Protein AF-C3X9T0-F1 (afdb_monomer)

Secondary structure (DSSP, 8-state):
--HHHHHHHHHHTTS-HHHHHHHHHHHHHHHHHHHHHHHHHHHHHHHEEE-TTS-EEE-EEEEEEEEPPSSSS---EEEEEEEEGGGTSPPP--------------------------SSS----

Radius of gyration: 35.64 Å; Cα contacts (8 Å, |Δi|>4): 82; chains: 1; bounding box: 68×52×115 Å

Nearest PDB structures (foldseek):
  5sy1-assembly1_B  TM=6.068E-01  e=9.292E+00  Danio rerio
  5t7v-assembly1_S1  TM=3.419E-01  e=4.813E+00  Staphylococcus aureus
  6qlf-assembly1_L  TM=1.823E-01  e=1.573E+00  Saccharomyces cerevisiae

Structure (mmCIF, N/CA/C/O backbone):
data_AF-C3X9T0-F1
#
_entry.id   AF-C3X9T0-F1
#
loop_
_atom_site.group_PDB
_atom_site.id
_atom_site.type_symbol
_atom_site.label_atom_id
_atom_site.label_alt_id
_atom_site.label_comp_id
_atom_site.label_asym_id
_atom_site.label_entity_id
_atom_site.label_seq_id
_atom_site.pdbx_PDB_ins_code
_atom_site.Cartn_x
_atom_site.Cartn_y
_atom_site.Cartn_z
_atom_site.occupancy
_atom_site.B_iso_or_equiv
_atom_site.auth_seq_id
_atom_site.auth_comp_id
_atom_site.auth_asym_id
_atom_site.auth_atom_id
_atom_site.pdbx_PDB_model_num
ATOM 1 N N . MET A 1 1 ? -38.534 4.314 40.890 1.00 50.56 1 MET A N 1
ATOM 2 C CA . MET A 1 1 ? -38.003 3.631 39.683 1.00 50.56 1 MET A CA 1
ATOM 3 C C . MET A 1 1 ? -37.273 4.570 38.707 1.00 50.56 1 MET A C 1
ATOM 5 O O . MET A 1 1 ? -36.840 4.105 37.663 1.00 50.56 1 MET A O 1
ATOM 9 N N . THR A 1 2 ? -37.091 5.859 39.022 1.00 54.44 2 THR A N 1
ATOM 10 C CA . THR A 1 2 ? -36.492 6.867 38.120 1.00 54.44 2 THR A CA 1
ATOM 11 C C . THR A 1 2 ? -35.045 7.262 38.453 1.00 54.44 2 THR A C 1
ATOM 13 O O . THR A 1 2 ? -34.355 7.750 37.565 1.00 54.44 2 THR A O 1
ATOM 16 N N . ASP A 1 3 ? -34.549 7.005 39.668 1.00 52.34 3 ASP A N 1
ATOM 17 C CA . ASP A 1 3 ? -33.186 7.393 40.087 1.00 52.34 3 ASP A CA 1
ATOM 18 C C . ASP A 1 3 ? -32.069 6.513 39.497 1.00 52.34 3 ASP A C 1
ATOM 20 O O . ASP A 1 3 ? -31.005 6.998 39.118 1.00 52.34 3 ASP A O 1
ATOM 24 N N . GLU A 1 4 ? -32.315 5.209 39.354 1.00 53.19 4 GLU A N 1
ATOM 25 C CA . GLU A 1 4 ? -31.294 4.253 38.905 1.00 53.19 4 GLU A CA 1
ATOM 26 C C . GLU A 1 4 ? -30.924 4.438 37.424 1.00 53.19 4 GLU A C 1
ATOM 28 O O . GLU A 1 4 ? -29.750 4.360 37.070 1.00 53.19 4 GLU A O 1
ATOM 33 N N . LYS A 1 5 ? -31.901 4.806 36.577 1.00 53.28 5 LYS A N 1
ATOM 34 C CA . LYS A 1 5 ? -31.681 5.106 35.149 1.00 53.28 5 LYS A CA 1
ATOM 35 C C . LYS A 1 5 ? -30.804 6.340 34.919 1.00 53.28 5 LYS A C 1
ATOM 37 O O . LYS A 1 5 ? -30.087 6.395 33.925 1.00 53.28 5 LYS A O 1
ATOM 42 N N . ASN A 1 6 ? -30.855 7.326 35.816 1.00 55.66 6 ASN A N 1
ATOM 43 C CA . ASN A 1 6 ? -30.056 8.548 35.690 1.00 55.66 6 ASN A CA 1
ATOM 44 C C . ASN A 1 6 ? -28.585 8.300 36.074 1.00 55.66 6 ASN A C 1
ATOM 46 O O . ASN A 1 6 ? -27.660 8.839 35.471 1.00 55.66 6 ASN A O 1
ATOM 50 N N . LYS A 1 7 ? -28.349 7.404 37.038 1.00 57.75 7 LYS A N 1
ATOM 51 C CA . LYS A 1 7 ? -27.002 7.078 37.514 1.00 57.75 7 LYS A CA 1
ATOM 52 C C . LYS A 1 7 ? -26.178 6.311 36.480 1.00 57.75 7 LYS A C 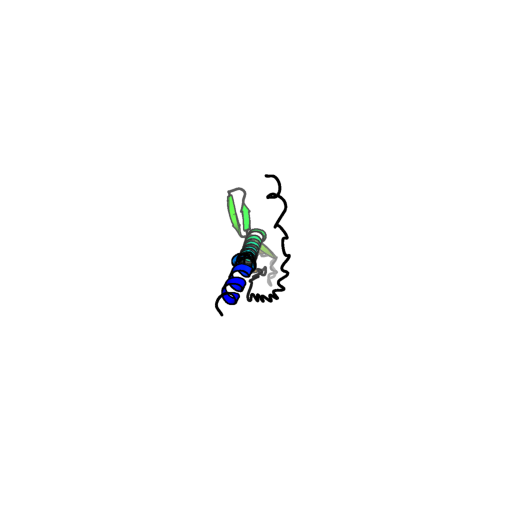1
ATOM 54 O O . LYS A 1 7 ? -24.962 6.4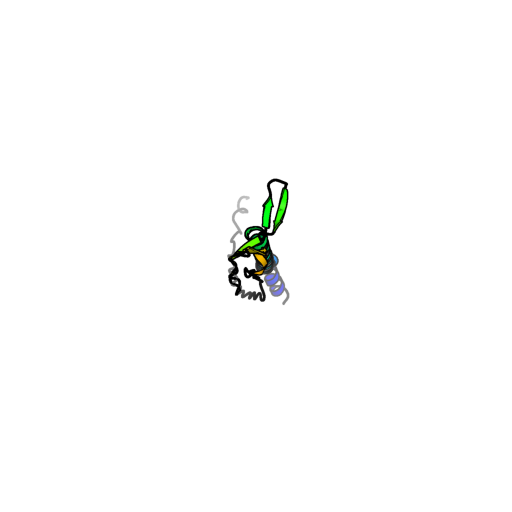56 36.466 1.00 57.75 7 LYS A O 1
ATOM 59 N N . THR A 1 8 ? -26.798 5.511 35.612 1.00 57.53 8 THR A N 1
ATOM 60 C CA . THR A 1 8 ? -26.093 4.786 34.541 1.00 57.53 8 THR A CA 1
ATOM 61 C C . THR A 1 8 ? -25.627 5.725 33.426 1.00 57.53 8 THR A C 1
ATOM 63 O O . THR A 1 8 ? -24.493 5.603 32.987 1.00 57.53 8 THR A O 1
ATOM 66 N N . GLY A 1 9 ? -26.439 6.711 33.023 1.00 61.16 9 GLY A N 1
ATOM 67 C CA . GLY A 1 9 ? -26.066 7.688 31.985 1.00 61.16 9 GLY A CA 1
ATOM 68 C C . GLY A 1 9 ? -24.846 8.543 32.351 1.00 61.16 9 GLY A C 1
ATOM 69 O O . GLY A 1 9 ? -23.980 8.774 31.514 1.00 61.16 9 GLY A O 1
ATOM 70 N N . LEU A 1 10 ? -24.726 8.927 33.626 1.00 59.75 10 LEU A N 1
ATOM 71 C CA . LEU A 1 10 ? -23.608 9.726 34.149 1.00 59.75 10 LEU A CA 1
ATOM 72 C C . LEU A 1 10 ? -22.263 8.975 34.182 1.00 59.75 10 LEU A C 1
ATOM 74 O O . LEU A 1 10 ? -21.211 9.605 34.186 1.00 59.75 10 LEU A O 1
ATOM 78 N N . GLN A 1 11 ? -22.274 7.639 34.207 1.00 60.72 11 GLN A N 1
ATOM 79 C CA . GLN A 1 11 ? -21.053 6.818 34.250 1.00 60.72 11 GLN A CA 1
ATOM 80 C C . GLN A 1 11 ? -20.368 6.702 32.881 1.00 60.72 11 GLN A C 1
ATOM 82 O O . GLN A 1 11 ? -19.181 6.391 32.817 1.00 60.72 11 GLN A O 1
ATOM 87 N N . PHE A 1 12 ? -21.099 6.973 31.797 1.00 62.81 12 PHE A N 1
ATOM 88 C CA . PHE A 1 12 ? -20.568 6.965 30.432 1.00 62.81 12 PHE A CA 1
ATOM 89 C C . PHE A 1 12 ? -20.060 8.336 29.980 1.00 62.81 12 PHE A C 1
ATOM 91 O O . PHE A 1 12 ? -19.253 8.403 29.061 1.00 62.81 12 PHE A O 1
ATOM 98 N N . ASP A 1 13 ? -20.471 9.414 30.653 1.00 64.06 13 ASP A N 1
ATOM 99 C CA . ASP A 1 13 ? -20.084 10.790 30.308 1.00 64.06 13 ASP A CA 1
ATOM 100 C C . ASP A 1 13 ? -18.573 11.050 30.518 1.00 64.06 13 ASP A C 1
ATOM 102 O O . ASP A 1 13 ? -17.989 11.946 29.916 1.00 64.06 13 ASP A O 1
ATOM 106 N N . GLY A 1 14 ? -17.909 10.221 31.337 1.00 69.62 14 GLY A N 1
ATOM 107 C CA . GLY A 1 14 ? -16.457 10.255 31.562 1.00 69.62 14 GLY A CA 1
ATOM 108 C C . GLY A 1 14 ? -15.619 9.385 30.612 1.00 69.62 14 GLY A C 1
ATOM 109 O O . GLY A 1 14 ? -14.391 9.462 30.653 1.00 69.62 14 GLY A O 1
ATOM 110 N N . LEU A 1 15 ? -16.242 8.554 29.767 1.00 74.62 15 LEU A N 1
ATOM 111 C CA . LEU A 1 15 ? -15.557 7.657 28.830 1.00 74.62 15 LEU A CA 1
ATOM 112 C C . LEU A 1 15 ? -15.734 8.172 27.391 1.00 74.62 15 LEU A C 1
ATOM 114 O O . LEU A 1 15 ? -16.861 8.224 26.898 1.00 74.62 15 LEU A O 1
ATOM 118 N N . PRO A 1 16 ? -14.654 8.527 26.664 1.00 78.88 16 PRO A N 1
ATOM 119 C CA . PRO A 1 16 ? -14.751 9.053 25.304 1.00 78.88 16 PRO A CA 1
ATOM 120 C C . PRO A 1 16 ? -15.044 7.932 24.291 1.00 78.88 16 PRO A C 1
ATOM 122 O O . PRO A 1 16 ? -14.188 7.559 23.485 1.00 78.88 16 PRO A O 1
ATOM 125 N N . MET A 1 17 ? -16.272 7.406 24.306 1.00 81.25 17 MET A N 1
ATOM 126 C CA . MET A 1 17 ? -16.727 6.285 23.466 1.00 81.25 17 MET A CA 1
ATOM 127 C C . MET A 1 17 ? -16.502 6.542 21.971 1.00 81.25 17 MET A C 1
ATOM 129 O O . MET A 1 17 ? -16.086 5.651 21.234 1.00 81.25 17 MET A O 1
ATOM 133 N N . GLN A 1 18 ? -16.690 7.787 21.527 1.00 83.56 18 GLN A N 1
ATOM 134 C CA . GLN A 1 18 ? -16.428 8.192 20.145 1.00 83.56 18 GLN A CA 1
ATOM 135 C C . GLN A 1 18 ? -14.959 7.998 19.740 1.00 83.56 18 GLN A C 1
ATOM 137 O O . GLN A 1 18 ? -14.680 7.602 18.612 1.00 83.56 18 GLN A O 1
ATOM 142 N N . SER A 1 19 ? -14.015 8.257 20.647 1.00 86.56 19 SER A N 1
ATOM 143 C CA . SER A 1 19 ? -12.588 8.039 20.389 1.00 86.56 19 SER A CA 1
ATOM 144 C C . SER A 1 19 ? -12.241 6.549 20.403 1.00 86.56 19 SER A C 1
ATOM 146 O O . SER A 1 19 ? -11.487 6.080 19.550 1.00 86.56 19 SER A O 1
ATOM 148 N N . LEU A 1 20 ? -12.838 5.790 21.329 1.00 85.12 20 LEU A N 1
ATOM 149 C CA . LEU A 1 20 ? -12.619 4.347 21.457 1.00 85.12 20 LEU A CA 1
ATOM 150 C C . LEU A 1 20 ? -13.046 3.589 20.189 1.00 85.12 20 LEU A C 1
ATOM 152 O O . LEU A 1 20 ? -12.349 2.683 19.752 1.00 85.12 20 LEU A O 1
ATOM 156 N N . ILE A 1 21 ? -14.141 4.021 19.560 1.00 86.69 21 ILE A N 1
ATOM 157 C CA . ILE A 1 21 ? -14.663 3.430 18.319 1.00 86.69 21 ILE A CA 1
ATOM 158 C C . ILE A 1 21 ? -14.014 4.048 17.073 1.00 86.69 21 ILE A C 1
ATOM 160 O O . ILE A 1 21 ? -13.758 3.366 16.083 1.00 86.69 21 ILE A O 1
ATOM 164 N N . GLY A 1 22 ? -13.734 5.351 17.104 1.00 89.75 22 GLY A N 1
ATOM 165 C CA . GLY A 1 22 ? -13.205 6.075 15.952 1.00 89.75 22 GLY A CA 1
ATOM 166 C C . GLY A 1 22 ? -11.719 5.832 15.699 1.00 89.75 22 GLY A C 1
ATOM 167 O O . GLY A 1 22 ? -11.281 5.904 14.552 1.00 89.75 22 GLY A O 1
ATOM 168 N N . SER A 1 23 ? -10.933 5.541 16.739 1.00 91.69 23 SER A N 1
ATOM 169 C CA . SER A 1 23 ? -9.486 5.356 16.587 1.00 91.69 23 SER A CA 1
ATOM 170 C C . SER A 1 23 ? -9.097 4.100 15.797 1.00 91.69 23 SER A C 1
ATOM 172 O O . SER A 1 23 ? -8.263 4.258 14.904 1.00 91.69 23 SER A O 1
ATOM 174 N N . PRO A 1 24 ? -9.702 2.907 15.985 1.00 91.94 24 PRO A N 1
ATOM 175 C CA . PRO A 1 24 ? -9.398 1.750 15.141 1.00 91.94 24 PRO A CA 1
ATOM 176 C C . PRO A 1 24 ? -9.796 1.969 13.677 1.00 91.94 24 PRO A C 1
ATOM 178 O O . PRO A 1 24 ? -9.017 1.668 12.776 1.00 91.94 24 PRO A O 1
ATOM 181 N N . LEU A 1 25 ? -10.965 2.574 13.429 1.00 91.81 25 LEU A N 1
ATOM 182 C CA . LEU A 1 25 ? -11.423 2.886 12.071 1.00 91.81 25 LEU A CA 1
ATOM 183 C C . LEU A 1 25 ? -10.486 3.883 11.373 1.00 91.81 25 LEU A C 1
ATOM 185 O O . LEU A 1 25 ? -10.146 3.718 10.201 1.00 91.81 25 LEU A O 1
ATOM 189 N N . LYS A 1 26 ? -10.033 4.906 12.106 1.00 93.75 26 LYS A N 1
ATOM 190 C CA . LYS A 1 26 ? -9.065 5.877 11.595 1.00 93.75 26 LYS A CA 1
ATOM 191 C C . LYS A 1 26 ? -7.709 5.232 11.317 1.00 93.75 26 LYS A C 1
ATOM 193 O O . LYS A 1 26 ? -7.163 5.441 10.240 1.00 93.75 26 LYS A O 1
ATOM 198 N N . ALA A 1 27 ? -7.208 4.412 12.238 1.00 93.38 27 ALA A N 1
ATOM 199 C CA . ALA A 1 27 ? -5.951 3.694 12.059 1.00 93.38 27 ALA A CA 1
ATOM 200 C C . ALA A 1 27 ? -5.984 2.784 10.822 1.00 93.38 27 ALA A C 1
ATOM 202 O O . ALA A 1 27 ? -5.010 2.738 10.076 1.00 93.38 27 ALA A O 1
ATOM 203 N N . ALA A 1 28 ? -7.109 2.113 10.562 1.00 93.62 28 ALA A N 1
ATOM 204 C CA . ALA A 1 28 ? -7.270 1.297 9.364 1.00 93.62 28 ALA A CA 1
ATOM 205 C C . ALA A 1 28 ? -7.247 2.138 8.075 1.00 93.62 28 ALA A C 1
ATOM 207 O O . ALA A 1 28 ? -6.561 1.784 7.118 1.00 93.62 28 ALA A O 1
ATOM 208 N N . SER A 1 29 ? -7.931 3.288 8.060 1.00 92.25 29 SER A N 1
ATOM 209 C CA . SER A 1 29 ? -7.878 4.224 6.928 1.00 92.25 29 SER A CA 1
ATOM 210 C C . SER A 1 29 ? -6.457 4.739 6.673 1.00 92.25 29 SER A C 1
ATOM 212 O O . SER A 1 29 ? -6.011 4.786 5.526 1.00 92.25 29 SER A O 1
ATOM 214 N N . ASP A 1 30 ? -5.739 5.110 7.735 1.00 95.12 30 ASP A N 1
ATOM 215 C CA . ASP A 1 30 ? -4.364 5.605 7.648 1.00 95.12 30 ASP A CA 1
ATOM 216 C C . ASP A 1 30 ? -3.414 4.502 7.147 1.00 95.12 30 ASP A C 1
ATOM 218 O O . ASP A 1 30 ? -2.562 4.745 6.288 1.00 95.12 30 ASP A O 1
ATOM 222 N N . ALA A 1 31 ? -3.597 3.265 7.616 1.00 94.38 31 ALA A N 1
ATOM 223 C CA . ALA A 1 31 ? -2.838 2.110 7.152 1.00 94.38 31 ALA A CA 1
ATOM 224 C C . ALA A 1 31 ? -3.081 1.830 5.661 1.00 94.38 31 ALA A C 1
ATOM 226 O O . ALA A 1 31 ? -2.117 1.667 4.913 1.00 94.38 31 ALA A O 1
ATOM 227 N N . GLN A 1 32 ? -4.333 1.862 5.194 1.00 93.06 32 GLN A N 1
ATOM 228 C CA . GLN A 1 32 ? -4.652 1.673 3.775 1.00 93.06 32 GLN A CA 1
ATOM 229 C C . GLN A 1 32 ? -4.016 2.756 2.894 1.00 93.06 32 GLN A C 1
ATOM 231 O O . GLN A 1 32 ? -3.454 2.455 1.838 1.00 93.06 32 GLN A O 1
ATOM 236 N N . ALA A 1 33 ? -4.049 4.015 3.340 1.00 94.38 33 ALA A N 1
ATOM 237 C CA . ALA A 1 33 ? -3.372 5.106 2.648 1.00 94.38 33 ALA A CA 1
ATOM 238 C C . ALA A 1 33 ? -1.857 4.864 2.569 1.00 94.38 33 ALA A C 1
ATOM 240 O O . ALA A 1 33 ? -1.250 5.083 1.518 1.00 94.38 33 ALA A O 1
ATOM 241 N N . LYS A 1 34 ? -1.251 4.348 3.647 1.00 94.62 34 LYS A N 1
ATOM 242 C CA . LYS A 1 34 ? 0.179 4.035 3.665 1.00 94.62 34 LYS A CA 1
ATOM 243 C C . LYS A 1 34 ? 0.546 2.897 2.713 1.00 94.62 34 LYS A C 1
ATOM 245 O O . LYS A 1 34 ? 1.553 2.997 2.019 1.00 94.62 34 LYS A O 1
ATOM 250 N N . LEU A 1 35 ? -0.278 1.852 2.626 1.00 93.69 35 LEU A N 1
ATOM 251 C CA . LEU A 1 35 ? -0.084 0.745 1.680 1.00 93.69 35 LEU A CA 1
ATOM 252 C C . LEU A 1 35 ? -0.123 1.223 0.219 1.00 93.69 35 LEU A C 1
ATOM 254 O O . LEU A 1 35 ? 0.731 0.848 -0.594 1.00 93.69 35 LEU A O 1
ATOM 258 N N . ALA A 1 36 ? -1.069 2.108 -0.104 1.00 92.75 36 ALA A N 1
ATOM 259 C CA . ALA A 1 36 ? -1.153 2.729 -1.422 1.00 92.75 36 ALA A CA 1
ATOM 260 C C . ALA A 1 36 ? 0.073 3.610 -1.718 1.00 92.75 36 ALA A C 1
ATOM 262 O O . ALA A 1 36 ? 0.625 3.561 -2.820 1.00 92.75 36 ALA A O 1
ATOM 263 N N . GLU A 1 37 ? 0.541 4.377 -0.729 1.00 93.00 37 GLU A N 1
ATOM 264 C CA . GLU A 1 37 ? 1.746 5.198 -0.854 1.00 93.00 37 GLU A CA 1
ATOM 265 C C . GLU A 1 37 ? 2.991 4.345 -1.126 1.00 93.00 37 GLU A C 1
ATOM 267 O O . GLU A 1 37 ? 3.732 4.642 -2.060 1.00 93.00 37 GLU A O 1
ATOM 272 N N . THR A 1 38 ? 3.190 3.250 -0.386 1.00 92.12 38 THR A N 1
ATOM 273 C CA . THR A 1 38 ? 4.319 2.331 -0.600 1.00 92.12 38 THR A CA 1
ATOM 274 C C . THR A 1 38 ? 4.290 1.706 -1.995 1.00 92.12 38 THR A C 1
ATOM 276 O O . THR A 1 38 ? 5.333 1.573 -2.635 1.00 92.12 38 THR A O 1
ATOM 279 N N . THR A 1 39 ? 3.105 1.384 -2.517 1.00 91.25 39 THR A N 1
ATOM 280 C CA . THR A 1 39 ? 2.957 0.880 -3.893 1.00 91.25 39 THR A CA 1
ATOM 281 C C . THR A 1 39 ? 3.350 1.943 -4.922 1.00 91.25 39 THR A C 1
ATOM 283 O O . THR A 1 39 ? 4.091 1.666 -5.869 1.00 91.25 39 THR A O 1
ATOM 286 N N . ALA A 1 40 ? 2.914 3.189 -4.724 1.00 90.19 40 ALA A N 1
ATOM 287 C CA . ALA A 1 40 ? 3.294 4.303 -5.587 1.00 90.19 40 ALA A CA 1
ATOM 288 C C . ALA A 1 40 ? 4.802 4.602 -5.513 1.00 90.19 40 ALA A C 1
ATOM 290 O O . ALA A 1 40 ? 5.426 4.898 -6.533 1.00 90.19 40 ALA A O 1
ATOM 291 N N . GLU A 1 41 ? 5.399 4.508 -4.327 1.00 90.44 41 GLU A N 1
ATOM 292 C CA . GLU A 1 41 ? 6.834 4.679 -4.108 1.00 90.44 41 GLU A CA 1
ATOM 293 C C . GLU A 1 41 ? 7.651 3.578 -4.787 1.00 90.44 41 GLU A C 1
ATOM 295 O O . GLU A 1 41 ? 8.646 3.882 -5.446 1.00 90.44 41 GLU A O 1
ATOM 300 N N . PHE A 1 42 ? 7.197 2.325 -4.727 1.00 90.69 42 PHE A N 1
ATOM 301 C CA . PHE A 1 42 ? 7.806 1.227 -5.472 1.00 90.69 42 PHE A CA 1
ATOM 302 C C . PHE A 1 42 ? 7.814 1.511 -6.979 1.00 90.69 42 PHE A C 1
ATOM 304 O O . PHE A 1 42 ? 8.863 1.434 -7.619 1.00 90.69 42 PHE A O 1
ATOM 311 N N . ILE A 1 43 ? 6.670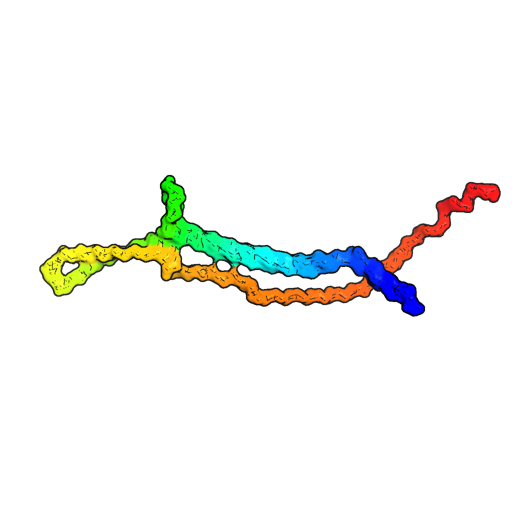 1.921 -7.543 1.00 89.25 43 ILE A N 1
ATOM 312 C CA . ILE A 1 43 ? 6.554 2.260 -8.971 1.00 89.25 43 ILE A CA 1
ATOM 313 C C . ILE A 1 43 ? 7.476 3.425 -9.336 1.00 89.25 43 ILE A C 1
ATOM 315 O O . ILE A 1 43 ? 8.126 3.389 -10.378 1.00 89.25 43 ILE A O 1
ATOM 319 N N . ARG A 1 44 ? 7.562 4.454 -8.488 1.00 87.81 44 ARG A N 1
ATOM 320 C CA . ARG A 1 44 ? 8.450 5.599 -8.722 1.00 87.81 44 ARG A CA 1
ATOM 321 C C . ARG A 1 44 ? 9.922 5.209 -8.659 1.00 87.81 44 ARG A C 1
ATOM 323 O O . ARG A 1 44 ? 10.695 5.686 -9.475 1.00 87.81 44 ARG A O 1
ATOM 330 N N . THR A 1 45 ? 10.292 4.346 -7.721 1.00 85.25 45 THR A N 1
ATOM 331 C CA . THR A 1 45 ? 11.689 3.962 -7.483 1.00 85.25 45 THR A CA 1
ATOM 332 C C . THR A 1 45 ? 12.197 2.980 -8.532 1.00 85.25 45 THR A C 1
ATOM 334 O O . THR A 1 45 ? 13.315 3.115 -9.015 1.00 85.25 45 THR A O 1
ATOM 337 N N . VAL A 1 46 ? 11.383 1.988 -8.896 1.00 85.00 46 VAL A N 1
ATOM 338 C CA . VAL A 1 46 ? 11.771 0.929 -9.840 1.00 85.00 46 VAL A CA 1
ATOM 339 C C . VAL A 1 46 ? 11.435 1.314 -11.277 1.00 85.00 46 VAL A C 1
ATOM 341 O O . VAL A 1 46 ? 12.142 0.946 -12.208 1.00 85.00 46 VAL A O 1
ATOM 344 N N . GLY A 1 47 ? 10.336 2.032 -11.487 1.00 81.31 47 GLY A N 1
ATOM 345 C CA . GLY A 1 47 ? 9.798 2.289 -12.815 1.00 81.31 47 GLY A CA 1
ATOM 346 C C . GLY A 1 47 ? 10.217 3.604 -13.447 1.00 81.31 47 GLY A C 1
ATOM 347 O O . GLY A 1 47 ? 10.028 3.749 -14.655 1.00 81.31 47 GLY A O 1
ATOM 348 N N . LEU A 1 48 ? 10.753 4.554 -12.678 1.00 84.62 48 LEU A N 1
ATOM 349 C CA . LEU A 1 48 ? 11.058 5.896 -13.163 1.00 84.62 48 LEU A CA 1
ATOM 350 C C . LEU A 1 48 ? 12.524 6.262 -12.912 1.00 84.62 48 LEU A C 1
ATOM 352 O O . LEU A 1 48 ? 13.056 6.091 -11.822 1.00 84.62 48 LEU A O 1
ATOM 356 N N . GLU A 1 49 ? 13.153 6.845 -13.923 1.00 78.88 49 GLU A N 1
ATOM 357 C CA . GLU A 1 49 ? 14.471 7.457 -13.846 1.00 78.88 49 GLU A CA 1
ATOM 358 C C . GLU A 1 49 ? 14.330 8.979 -13.965 1.00 78.88 49 GLU A C 1
ATOM 360 O O . GLU A 1 49 ? 13.691 9.507 -14.887 1.00 78.88 49 GLU A O 1
ATOM 365 N N . SER A 1 50 ? 14.951 9.704 -13.034 1.00 70.25 50 SER A N 1
ATOM 366 C CA . SER A 1 50 ? 15.056 11.161 -13.118 1.00 70.25 50 SER A CA 1
ATOM 367 C C . SER A 1 50 ? 16.122 11.542 -14.138 1.00 70.25 50 SER A C 1
ATOM 369 O O . SER A 1 50 ? 17.310 11.299 -13.941 1.00 70.25 50 SER A O 1
ATOM 371 N N . SER A 1 51 ? 15.707 12.175 -15.234 1.00 63.91 51 SER A N 1
ATOM 372 C CA . SER A 1 51 ? 16.640 12.768 -16.190 1.00 63.91 51 SER A CA 1
ATOM 373 C C . SER A 1 51 ? 17.033 14.180 -15.742 1.00 63.91 51 SER A C 1
ATOM 375 O O . SER A 1 51 ? 16.178 14.939 -15.286 1.00 63.91 51 SER A O 1
ATOM 377 N N . CYS A 1 52 ? 18.296 14.576 -15.948 1.00 58.50 52 CYS A N 1
ATOM 378 C CA . CYS A 1 52 ? 18.821 15.915 -15.623 1.00 58.50 52 CYS A CA 1
ATOM 379 C C . CYS A 1 52 ? 18.018 17.085 -16.232 1.00 58.50 52 CYS A C 1
ATOM 381 O O . CYS A 1 52 ? 18.181 18.228 -15.823 1.00 58.50 52 CYS A O 1
ATOM 383 N N . SER A 1 53 ? 17.141 16.818 -17.204 1.00 64.25 53 SER A N 1
ATOM 384 C CA . SER A 1 53 ? 16.246 17.797 -17.834 1.00 64.25 53 SER A CA 1
ATOM 385 C C . SER A 1 53 ? 14.879 17.953 -17.145 1.00 64.25 53 SER A C 1
ATOM 387 O O . SER A 1 53 ? 13.980 18.549 -17.734 1.00 64.25 53 SER A O 1
ATOM 389 N N . GLY A 1 54 ? 14.668 17.368 -15.960 1.00 64.69 54 GLY A N 1
ATOM 390 C CA . GLY A 1 54 ? 13.389 17.427 -15.234 1.00 64.69 54 GLY A CA 1
ATOM 391 C C . GLY A 1 54 ? 12.260 16.597 -15.859 1.00 64.69 54 GLY A C 1
ATOM 392 O O . GLY A 1 54 ? 11.123 16.647 -15.398 1.00 64.69 54 GLY A O 1
ATOM 393 N N . LYS A 1 55 ? 12.556 15.821 -16.910 1.00 69.56 55 LYS A N 1
ATOM 394 C CA . LYS A 1 55 ? 11.609 14.898 -17.545 1.00 69.56 55 LYS A CA 1
ATOM 395 C C . LYS A 1 55 ? 11.757 13.515 -16.923 1.00 69.56 55 LYS A C 1
ATOM 397 O O . LYS A 1 55 ? 12.841 12.932 -16.968 1.00 69.56 55 LYS A O 1
ATOM 402 N N . ILE A 1 56 ? 10.662 13.003 -16.375 1.00 74.06 56 ILE A N 1
ATOM 403 C CA . ILE A 1 56 ? 10.557 11.638 -15.860 1.00 74.06 56 ILE A CA 1
ATOM 404 C C . ILE A 1 56 ? 10.616 10.675 -17.053 1.00 74.06 56 ILE A C 1
ATOM 406 O O . ILE A 1 56 ? 9.823 10.806 -17.988 1.00 74.06 56 ILE A O 1
ATOM 410 N N . LYS A 1 57 ? 11.564 9.734 -17.044 1.00 78.31 57 LYS A N 1
ATOM 411 C CA . LYS A 1 57 ? 11.669 8.666 -18.050 1.00 78.31 57 LYS A CA 1
ATOM 412 C C . LYS A 1 57 ? 11.347 7.324 -17.407 1.00 78.31 57 LYS A C 1
ATOM 414 O O . LYS A 1 57 ? 11.624 7.128 -16.232 1.00 78.31 57 LYS A O 1
ATOM 419 N N . THR A 1 58 ? 10.765 6.404 -18.164 1.00 81.94 58 THR A N 1
ATOM 420 C CA . THR A 1 58 ? 10.541 5.036 -17.687 1.00 81.94 58 THR A CA 1
ATOM 421 C C . THR A 1 58 ? 11.865 4.276 -17.653 1.00 81.94 58 THR A C 1
ATOM 423 O O . THR A 1 58 ? 12.614 4.329 -18.629 1.00 81.94 58 THR A O 1
ATOM 426 N N . ALA A 1 59 ? 12.139 3.559 -16.563 1.00 82.25 59 ALA A N 1
ATOM 427 C CA . ALA A 1 59 ? 13.289 2.669 -16.454 1.00 82.25 59 ALA A CA 1
ATOM 428 C C . ALA A 1 59 ? 13.154 1.524 -17.468 1.00 82.25 59 ALA A C 1
ATOM 430 O O . ALA A 1 59 ? 12.113 0.859 -17.538 1.00 82.25 59 ALA A O 1
ATOM 431 N N . THR A 1 60 ? 14.18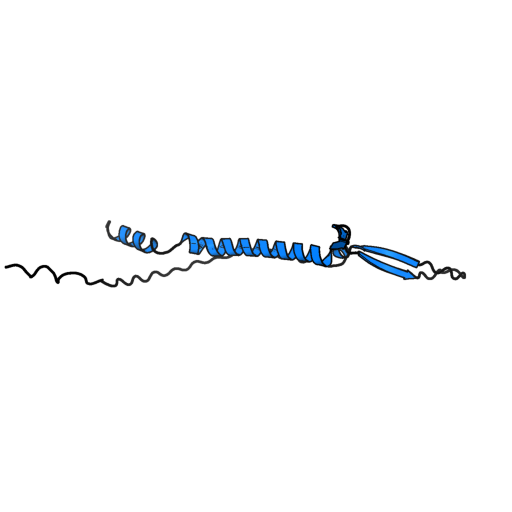9 1.290 -18.275 1.00 85.94 60 THR A N 1
ATOM 432 C CA . THR A 1 60 ? 14.161 0.278 -19.345 1.00 85.94 60 THR A CA 1
ATOM 433 C C . THR A 1 60 ? 15.391 -0.613 -19.306 1.00 85.94 60 THR A C 1
ATOM 435 O O . THR A 1 60 ? 16.506 -0.130 -19.127 1.00 85.94 60 THR A O 1
ATOM 438 N N . VAL A 1 61 ? 15.198 -1.907 -19.547 1.00 82.44 61 VAL A N 1
ATOM 439 C CA . VAL A 1 61 ? 16.274 -2.889 -19.702 1.00 82.44 61 VAL A CA 1
ATOM 440 C C . VAL A 1 61 ? 16.515 -3.116 -21.188 1.00 82.44 61 VAL A C 1
ATOM 442 O O . VAL A 1 61 ? 15.568 -3.313 -21.950 1.00 82.44 61 VAL A O 1
ATOM 445 N N . THR A 1 62 ? 17.782 -3.083 -21.603 1.00 84.06 62 THR A N 1
ATOM 446 C CA . THR A 1 62 ? 18.180 -3.360 -22.989 1.00 84.06 62 THR A CA 1
ATOM 447 C C . THR A 1 62 ? 18.844 -4.728 -23.071 1.00 84.06 62 THR A C 1
ATOM 449 O O . THR A 1 62 ? 19.921 -4.931 -22.514 1.00 84.06 62 THR A O 1
ATOM 452 N N . PHE A 1 63 ? 18.224 -5.660 -23.787 1.00 79.50 63 PHE A N 1
ATOM 453 C CA . PHE A 1 63 ? 18.799 -6.961 -24.108 1.00 79.50 63 PHE A CA 1
ATOM 454 C C . PHE A 1 63 ? 19.470 -6.884 -25.470 1.00 79.50 63 PHE A C 1
ATOM 456 O O . PHE A 1 63 ? 18.831 -6.500 -26.447 1.00 79.50 63 PHE A O 1
ATOM 463 N N . ARG A 1 64 ? 20.742 -7.274 -25.547 1.00 80.75 64 ARG A N 1
ATOM 464 C CA . ARG A 1 64 ? 21.450 -7.403 -26.820 1.00 80.75 64 ARG A CA 1
ATOM 465 C C . ARG A 1 64 ? 21.832 -8.853 -27.034 1.00 80.75 64 ARG A C 1
ATOM 467 O O . ARG A 1 64 ? 22.505 -9.446 -26.193 1.00 80.75 64 ARG A O 1
ATOM 474 N N . LYS A 1 65 ? 21.383 -9.427 -28.144 1.00 74.56 65 LYS A N 1
ATOM 475 C CA . LYS A 1 65 ? 21.742 -10.783 -28.556 1.00 74.56 65 LYS A CA 1
ATOM 476 C C . LYS A 1 65 ? 22.452 -10.706 -29.898 1.00 74.56 65 LYS A C 1
ATOM 478 O O . LYS A 1 65 ? 21.922 -10.127 -30.843 1.00 74.56 65 LYS A O 1
ATOM 483 N N . LYS A 1 66 ? 23.630 -11.321 -29.980 1.00 68.88 66 LYS A N 1
ATOM 484 C CA . LYS A 1 66 ? 24.280 -11.601 -31.260 1.00 68.88 66 LYS A CA 1
ATOM 485 C C . LYS A 1 66 ? 23.571 -12.794 -31.899 1.00 68.88 66 LYS A C 1
ATOM 487 O O . LYS A 1 66 ? 23.503 -13.864 -31.292 1.00 68.88 66 LYS A O 1
ATOM 492 N N . GLY A 1 67 ? 22.957 -12.587 -33.059 1.00 63.16 67 GLY A N 1
ATOM 493 C CA . GLY A 1 67 ? 22.413 -13.670 -33.873 1.00 63.16 67 GLY A CA 1
ATOM 494 C C . GLY A 1 67 ? 23.543 -14.419 -34.579 1.00 63.16 67 GLY A C 1
ATOM 495 O O . GLY A 1 67 ? 24.471 -13.785 -35.072 1.00 63.16 67 GLY A O 1
ATOM 496 N N . ALA A 1 68 ? 23.464 -15.749 -34.616 1.00 57.12 68 ALA A N 1
ATOM 497 C CA . ALA A 1 68 ? 24.229 -16.559 -35.559 1.00 57.12 68 ALA A CA 1
ATOM 498 C C . ALA A 1 68 ? 23.354 -16.744 -36.806 1.00 57.12 68 ALA A C 1
ATOM 500 O O . ALA A 1 68 ? 22.225 -17.221 -36.676 1.00 57.12 68 ALA A O 1
ATOM 501 N N . ASP A 1 69 ? 23.831 -16.310 -37.973 1.00 54.62 69 ASP A N 1
ATOM 502 C CA . ASP A 1 69 ? 23.183 -16.615 -39.253 1.00 54.62 69 ASP A CA 1
ATOM 503 C C . ASP A 1 69 ? 23.472 -18.090 -39.609 1.00 54.62 69 ASP A C 1
ATOM 505 O O . ASP A 1 69 ? 24.594 -18.566 -39.443 1.00 54.62 69 ASP A O 1
ATOM 509 N N . GLU A 1 70 ? 22.474 -18.827 -40.113 1.00 61.28 70 GLU A N 1
ATOM 510 C CA . GLU A 1 70 ? 22.659 -20.169 -40.710 1.00 61.28 70 GLU A CA 1
ATOM 511 C C . GLU A 1 70 ? 23.230 -20.091 -42.143 1.00 61.28 70 GLU A C 1
ATOM 513 O O . GLU A 1 70 ? 22.949 -20.917 -43.009 1.00 61.28 70 GLU A O 1
ATOM 518 N N . SER A 1 71 ? 23.997 -19.050 -42.451 1.00 56.09 71 SER A N 1
ATOM 519 C CA . SER A 1 71 ? 24.597 -18.834 -43.764 1.00 56.09 71 SER A CA 1
ATOM 520 C C . SER A 1 71 ? 26.040 -18.390 -43.585 1.00 56.09 71 SER A C 1
ATOM 522 O O . SER A 1 71 ? 26.348 -17.631 -42.674 1.00 56.09 71 SER A O 1
ATOM 524 N N . ASP A 1 72 ? 26.902 -18.927 -44.444 1.00 54.75 72 ASP A N 1
ATOM 525 C CA . ASP A 1 72 ? 28.373 -18.970 -44.398 1.00 54.75 72 ASP A CA 1
ATOM 526 C C . ASP A 1 72 ? 29.072 -17.596 -44.561 1.00 54.75 72 ASP A C 1
ATOM 528 O O . ASP A 1 72 ? 30.160 -17.501 -45.121 1.00 54.75 72 ASP A O 1
ATOM 532 N N . ASP A 1 73 ? 28.442 -16.512 -44.099 1.00 57.25 73 ASP A N 1
ATOM 533 C CA . ASP A 1 73 ? 28.959 -15.144 -44.141 1.00 57.25 73 ASP A CA 1
ATOM 534 C C . ASP A 1 73 ? 28.809 -14.507 -42.740 1.00 57.25 73 ASP A C 1
ATOM 536 O O . ASP A 1 73 ? 27.685 -14.379 -42.240 1.00 57.25 73 ASP A O 1
ATOM 540 N N . PRO A 1 74 ? 29.905 -14.147 -42.040 1.00 50.66 74 PRO A N 1
ATOM 541 C CA . PRO A 1 74 ? 29.876 -13.733 -40.638 1.00 50.66 74 PRO A CA 1
ATOM 542 C C . PRO A 1 74 ? 29.417 -12.274 -40.486 1.00 50.66 74 PRO A C 1
ATOM 544 O O . PRO A 1 74 ? 30.144 -11.415 -39.987 1.00 50.66 74 PRO A O 1
ATOM 547 N N . ALA A 1 75 ? 28.190 -11.970 -40.899 1.00 55.59 75 ALA A N 1
ATOM 548 C CA . ALA A 1 75 ? 27.531 -10.716 -40.566 1.00 55.59 75 ALA A CA 1
ATOM 549 C C . ALA A 1 75 ? 26.776 -10.887 -39.239 1.00 55.59 75 ALA A C 1
ATOM 551 O O . ALA A 1 75 ? 25.584 -11.184 -39.211 1.00 55.59 75 ALA A O 1
ATOM 552 N N . GLU A 1 76 ? 27.482 -10.715 -38.116 1.00 60.41 76 GLU A N 1
ATOM 553 C CA . GLU A 1 76 ? 26.885 -10.723 -36.774 1.00 60.41 76 GLU A CA 1
ATOM 554 C C . GLU A 1 76 ? 25.749 -9.681 -36.685 1.00 60.41 76 GLU A C 1
ATOM 556 O O . GLU A 1 76 ? 25.990 -8.484 -36.521 1.00 60.41 76 GLU A O 1
ATOM 561 N N . LYS A 1 77 ? 24.483 -10.109 -36.776 1.00 60.34 77 LYS A N 1
ATOM 562 C CA . LYS A 1 77 ? 23.338 -9.223 -36.516 1.00 60.34 77 LYS A CA 1
ATOM 563 C C . LYS A 1 77 ? 23.164 -9.049 -35.010 1.00 60.34 77 LYS A C 1
ATOM 565 O O . LYS A 1 77 ? 22.750 -9.971 -34.305 1.00 60.34 77 LYS A O 1
ATOM 570 N N . GLU A 1 78 ? 23.460 -7.852 -34.513 1.00 69.38 78 GLU A N 1
ATOM 571 C CA . GLU A 1 78 ? 23.149 -7.445 -33.142 1.00 69.38 78 GLU A CA 1
ATOM 572 C C . GLU A 1 78 ? 21.665 -7.052 -33.055 1.00 69.38 78 GLU A C 1
ATOM 574 O O . GLU A 1 78 ? 21.238 -6.031 -33.593 1.00 69.38 78 GLU A O 1
ATOM 579 N N . VAL A 1 79 ? 20.855 -7.876 -32.387 1.00 77.81 79 VAL A N 1
ATOM 580 C CA . VAL A 1 79 ? 19.452 -7.556 -32.093 1.00 77.81 79 VAL A CA 1
ATOM 581 C C . VAL A 1 79 ? 19.392 -6.906 -30.715 1.00 77.81 79 VAL A C 1
ATOM 583 O O . VAL A 1 79 ? 19.766 -7.532 -29.722 1.00 77.81 79 VAL A O 1
ATOM 586 N N . SER A 1 80 ? 18.914 -5.661 -30.653 1.00 78.69 80 SER A N 1
ATOM 587 C CA . SER A 1 80 ? 18.717 -4.909 -29.409 1.00 78.69 80 SER A CA 1
ATOM 588 C C . SER A 1 80 ? 17.225 -4.752 -29.107 1.00 78.69 80 SER A C 1
ATOM 590 O O . SER A 1 80 ? 16.492 -4.162 -29.897 1.00 78.69 80 SER A O 1
ATOM 592 N N . LEU A 1 81 ? 16.780 -5.247 -27.952 1.00 83.50 81 LEU A N 1
ATOM 593 C CA . LEU A 1 81 ? 15.405 -5.148 -27.460 1.00 83.50 81 LEU A CA 1
ATOM 594 C C . LEU A 1 81 ? 15.370 -4.290 -26.193 1.00 83.50 81 LEU A C 1
ATOM 596 O O . LEU A 1 81 ? 16.044 -4.612 -25.218 1.00 83.50 81 LEU A O 1
ATOM 600 N N . GLN A 1 82 ? 14.564 -3.230 -26.191 1.00 85.25 82 GLN A N 1
ATOM 601 C CA . GLN A 1 82 ? 14.371 -2.352 -25.036 1.00 85.25 82 GLN A CA 1
ATOM 602 C C . GLN A 1 82 ? 12.981 -2.586 -24.434 1.00 85.25 82 GLN A C 1
ATOM 604 O O . GLN A 1 82 ? 11.976 -2.417 -25.122 1.00 85.25 82 GLN A O 1
ATOM 609 N N . VAL A 1 83 ? 12.919 -2.970 -23.156 1.00 87.06 83 VAL A N 1
ATOM 610 C CA . VAL A 1 83 ? 11.661 -3.284 -22.454 1.00 87.06 83 VAL A CA 1
ATOM 611 C C . VAL A 1 83 ? 11.561 -2.470 -21.159 1.00 87.06 83 VAL A C 1
ATOM 613 O O . VAL A 1 83 ? 12.552 -2.382 -20.431 1.00 87.06 83 VAL A O 1
ATOM 616 N N . PRO A 1 84 ? 10.397 -1.878 -20.831 1.00 88.94 84 PRO A N 1
ATOM 617 C CA . PRO A 1 84 ? 10.171 -1.236 -19.537 1.00 88.94 84 PRO A CA 1
ATOM 618 C C . PRO A 1 84 ? 10.347 -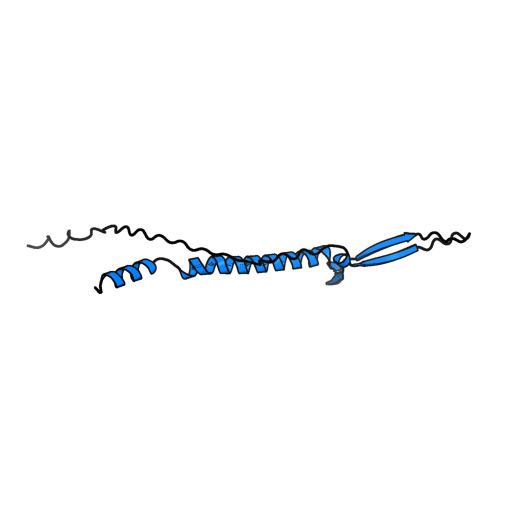2.209 -18.369 1.00 88.94 84 PRO A C 1
ATOM 620 O O . PRO A 1 84 ? 9.795 -3.308 -18.386 1.00 88.94 84 PRO A O 1
ATOM 623 N N . LEU A 1 85 ? 11.055 -1.792 -17.319 1.00 86.38 85 LEU A N 1
ATOM 624 C CA . LEU A 1 85 ? 11.334 -2.649 -16.163 1.00 86.38 85 LEU A CA 1
ATOM 625 C C . LEU A 1 85 ? 10.045 -3.067 -15.429 1.00 86.38 85 LEU A C 1
ATOM 627 O O . LEU A 1 85 ? 9.906 -4.224 -15.036 1.00 86.38 85 LEU A O 1
ATOM 631 N N . LEU A 1 86 ? 9.057 -2.168 -15.346 1.00 87.81 86 LEU A N 1
ATOM 632 C CA . LEU A 1 86 ? 7.735 -2.455 -14.767 1.00 87.81 86 LEU A CA 1
ATOM 633 C C . LEU A 1 86 ? 6.949 -3.553 -15.506 1.00 87.81 86 LEU A C 1
ATOM 635 O O . LEU A 1 86 ? 6.003 -4.086 -14.942 1.00 87.81 86 LEU A O 1
ATOM 639 N N . ALA A 1 87 ? 7.305 -3.891 -16.751 1.00 84.56 87 ALA A N 1
ATOM 640 C CA . ALA A 1 87 ? 6.646 -4.971 -17.489 1.00 84.56 87 ALA A CA 1
ATOM 641 C C . ALA A 1 87 ? 7.160 -6.367 -17.093 1.00 84.56 87 ALA A C 1
ATOM 643 O O . ALA A 1 87 ? 6.537 -7.370 -17.430 1.00 84.56 87 ALA A O 1
ATOM 644 N N . ILE A 1 88 ? 8.310 -6.434 -16.416 1.00 86.06 88 ILE A N 1
ATOM 645 C CA . ILE A 1 88 ? 9.002 -7.682 -16.069 1.00 86.06 88 ILE A CA 1
ATOM 646 C C . ILE A 1 88 ? 8.999 -7.897 -14.550 1.00 86.06 88 ILE A C 1
ATOM 648 O O . ILE A 1 88 ? 9.014 -9.032 -14.079 1.00 86.06 88 ILE A O 1
ATOM 652 N N . VAL A 1 89 ? 8.979 -6.811 -13.774 1.00 88.06 89 VAL A N 1
ATOM 653 C CA . VAL A 1 89 ? 9.004 -6.866 -12.311 1.00 88.06 89 VAL A CA 1
ATOM 654 C C . VAL A 1 89 ? 7.577 -6.949 -11.756 1.00 88.06 89 VAL A C 1
ATOM 656 O O . VAL A 1 89 ? 6.744 -6.113 -12.109 1.00 88.06 89 VAL A O 1
ATOM 659 N N . PRO A 1 90 ? 7.275 -7.906 -10.858 1.00 86.44 90 PRO A N 1
ATOM 660 C CA . PRO A 1 90 ? 5.978 -7.964 -10.195 1.00 86.44 90 PRO A CA 1
ATOM 661 C C . PRO A 1 90 ? 5.782 -6.750 -9.278 1.00 86.44 90 PRO A C 1
ATOM 663 O O . PRO A 1 90 ? 6.640 -6.438 -8.452 1.00 86.44 90 PRO A O 1
ATOM 666 N N . ILE A 1 91 ? 4.639 -6.076 -9.417 1.00 89.00 91 ILE A N 1
ATOM 667 C CA . ILE A 1 91 ? 4.272 -4.922 -8.589 1.00 89.00 91 ILE A CA 1
ATOM 668 C C . ILE A 1 91 ? 3.475 -5.426 -7.373 1.00 89.00 91 ILE A C 1
ATOM 670 O O . ILE A 1 91 ? 2.467 -6.111 -7.563 1.00 89.00 91 ILE A O 1
ATOM 674 N N . PRO A 1 92 ? 3.890 -5.112 -6.132 1.00 84.56 92 PRO A N 1
ATOM 675 C CA . PRO A 1 92 ? 3.133 -5.481 -4.940 1.00 84.56 92 PRO A CA 1
ATOM 676 C C . PRO A 1 92 ? 1.802 -4.711 -4.882 1.00 84.56 92 PRO A C 1
ATOM 678 O O . PRO A 1 92 ? 1.767 -3.523 -5.185 1.00 84.56 92 PRO A O 1
ATOM 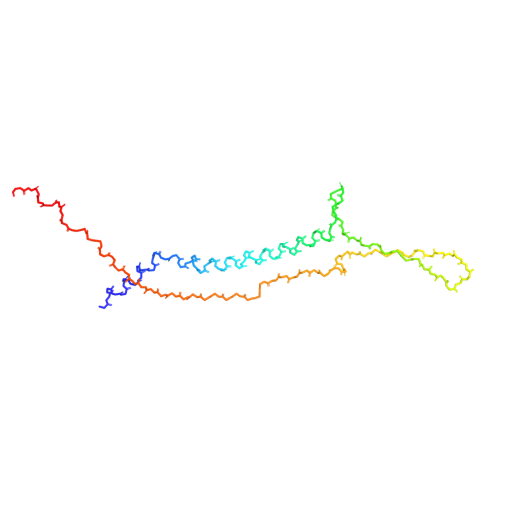681 N N . SER A 1 93 ? 0.716 -5.375 -4.469 1.00 87.00 93 SER A N 1
ATOM 682 C CA . SER A 1 93 ? -0.623 -4.773 -4.325 1.00 87.00 93 SER A CA 1
ATOM 683 C C . SER A 1 93 ? -1.238 -5.079 -2.948 1.00 87.00 93 SER A C 1
ATOM 685 O O . SER A 1 93 ? -2.205 -5.838 -2.865 1.00 87.00 93 SER A O 1
ATOM 687 N N . PRO A 1 94 ? -0.668 -4.553 -1.850 1.00 87.19 94 PRO A N 1
ATOM 688 C CA . PRO A 1 94 ? -1.218 -4.748 -0.516 1.00 87.19 94 PRO A CA 1
ATOM 689 C C . PRO A 1 94 ? -2.472 -3.887 -0.300 1.00 87.19 94 PRO A C 1
ATOM 691 O O . PRO A 1 94 ? -2.473 -2.69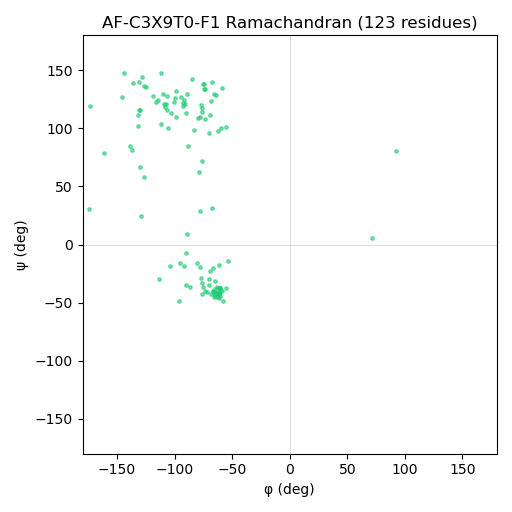0 -0.589 1.00 87.19 94 PRO A O 1
ATOM 694 N N . ALA A 1 95 ? -3.523 -4.491 0.248 1.00 91.75 95 ALA A N 1
ATOM 695 C CA . ALA A 1 95 ? -4.751 -3.814 0.648 1.00 91.75 95 ALA A CA 1
ATOM 696 C C . ALA A 1 95 ? -5.314 -4.456 1.922 1.00 91.75 95 ALA A C 1
ATOM 698 O O . ALA A 1 95 ? -5.157 -5.655 2.142 1.00 91.75 95 ALA A O 1
ATOM 699 N N . ILE A 1 96 ? -5.963 -3.650 2.755 1.00 91.25 96 ILE A N 1
ATOM 700 C CA . ILE A 1 96 ? -6.783 -4.118 3.870 1.00 91.25 96 ILE A CA 1
ATOM 701 C C . ILE A 1 96 ? -8.109 -4.611 3.291 1.00 91.25 96 ILE A C 1
ATOM 703 O O . ILE A 1 96 ? -8.823 -3.837 2.653 1.00 91.25 96 ILE A O 1
ATOM 707 N N . GLU A 1 97 ? -8.415 -5.889 3.502 1.00 90.69 97 GLU A N 1
ATOM 708 C CA . GLU A 1 97 ? -9.643 -6.528 3.009 1.00 90.69 97 GLU A CA 1
ATOM 709 C C . GLU A 1 97 ? -10.733 -6.547 4.082 1.00 90.69 97 GLU A C 1
ATOM 711 O O . GLU A 1 97 ? -11.842 -6.084 3.831 1.00 90.69 97 GLU A O 1
ATOM 716 N N . ASP A 1 98 ? -10.388 -6.978 5.297 1.00 91.56 98 ASP A N 1
ATOM 717 C CA . ASP A 1 98 ? -11.312 -7.073 6.423 1.00 91.56 98 ASP A CA 1
ATOM 718 C C . ASP A 1 98 ? -10.761 -6.362 7.661 1.00 91.56 98 ASP A C 1
ATOM 720 O O . ASP A 1 98 ? -9.558 -6.369 7.940 1.00 91.56 98 ASP A O 1
ATOM 724 N N . ILE A 1 99 ? -11.669 -5.749 8.421 1.00 88.62 99 ILE A N 1
ATOM 725 C CA . ILE A 1 99 ? -11.380 -5.106 9.703 1.00 88.62 99 ILE A CA 1
ATOM 726 C C . ILE A 1 99 ? -12.408 -5.624 10.706 1.00 88.62 99 ILE A C 1
ATOM 728 O O . ILE A 1 99 ? -13.599 -5.350 10.567 1.00 88.62 99 ILE A O 1
ATOM 732 N N . ASP A 1 100 ? -11.938 -6.342 11.724 1.00 91.94 100 ASP A N 1
ATOM 733 C CA . ASP A 1 100 ? -12.757 -6.783 12.852 1.00 91.94 100 ASP A CA 1
ATOM 734 C C . ASP A 1 100 ? -12.413 -5.954 14.096 1.00 91.94 100 ASP A C 1
ATOM 736 O O . ASP A 1 100 ? -11.241 -5.809 14.459 1.00 91.94 100 ASP A O 1
ATOM 740 N N . VAL A 1 101 ? -13.434 -5.380 14.735 1.00 88.88 101 VAL A N 1
ATOM 741 C CA . VAL A 1 101 ? -13.287 -4.552 15.935 1.00 88.88 101 VAL A CA 1
ATOM 742 C C . VAL A 1 101 ? -14.294 -5.009 16.984 1.00 88.88 101 VAL A C 1
ATOM 744 O O . VAL A 1 101 ? -15.472 -4.659 16.931 1.00 88.88 101 VAL A O 1
ATOM 747 N N . ASN A 1 102 ? -13.803 -5.759 17.968 1.00 88.94 102 ASN A N 1
ATOM 748 C CA . ASN A 1 102 ? -14.599 -6.253 19.086 1.00 88.94 102 ASN A CA 1
ATOM 749 C C . ASN A 1 102 ? -14.382 -5.377 20.325 1.00 88.94 102 ASN A C 1
ATOM 751 O O . ASN A 1 102 ? -13.248 -5.157 20.755 1.00 88.94 102 ASN A O 1
ATOM 755 N N . PHE A 1 103 ? -15.480 -4.870 20.889 1.00 84.19 103 PHE A N 1
ATOM 756 C CA . PHE A 1 103 ? -15.478 -4.045 22.096 1.00 84.19 103 PHE A CA 1
ATOM 757 C C . PHE A 1 103 ? -16.138 -4.800 23.248 1.00 84.19 103 PHE A C 1
ATOM 759 O O . PHE A 1 103 ? -17.364 -4.851 23.333 1.00 84.19 103 PHE A O 1
ATOM 766 N N . ASP A 1 104 ? -15.325 -5.319 24.162 1.00 84.06 104 ASP A N 1
ATOM 767 C CA . ASP A 1 104 ? -15.795 -5.897 25.419 1.00 84.06 104 ASP A CA 1
ATOM 768 C C . ASP A 1 104 ? -15.606 -4.885 26.553 1.00 84.06 104 ASP A C 1
ATOM 770 O O . ASP A 1 104 ? -14.497 -4.398 26.792 1.00 84.06 104 ASP A O 1
ATOM 774 N N . MET A 1 105 ? -16.692 -4.542 27.251 1.00 76.19 105 MET A N 1
ATOM 775 C CA . MET A 1 105 ? -16.657 -3.554 28.330 1.00 76.19 105 MET A CA 1
ATOM 776 C C . MET A 1 105 ? -17.371 -4.065 29.580 1.00 76.19 105 MET A C 1
ATOM 778 O O . MET A 1 105 ? -18.596 -4.145 29.618 1.00 76.19 105 MET A O 1
ATOM 782 N N . ASP A 1 106 ? -16.591 -4.328 30.629 1.00 78.69 106 ASP A N 1
ATOM 783 C CA . ASP A 1 106 ? -17.087 -4.661 31.965 1.00 78.69 106 ASP A CA 1
ATOM 784 C C . ASP A 1 106 ? -16.953 -3.455 32.899 1.00 78.69 106 ASP A C 1
ATOM 786 O O . ASP A 1 106 ? -15.853 -3.033 33.266 1.00 78.69 106 ASP A O 1
ATOM 790 N N . VAL A 1 107 ? -18.088 -2.900 33.324 1.00 69.38 107 VAL A N 1
ATOM 791 C CA . VAL A 1 107 ? -18.120 -1.758 34.244 1.00 69.38 107 VAL A CA 1
ATOM 792 C C . VAL A 1 107 ? -18.157 -2.259 35.686 1.00 69.38 107 VAL A C 1
ATOM 794 O O . VAL A 1 107 ? -19.154 -2.819 36.140 1.00 69.38 107 VAL A O 1
ATOM 797 N N . LYS A 1 108 ? -17.084 -2.008 36.444 1.00 74.88 108 LYS A N 1
ATOM 798 C CA . LYS A 1 108 ? -17.059 -2.185 37.904 1.00 74.88 108 LYS A CA 1
ATOM 799 C C . LYS A 1 108 ? -17.103 -0.815 38.571 1.00 74.88 108 LYS A C 1
ATOM 801 O O . LYS A 1 108 ? -16.095 -0.121 38.650 1.00 74.88 108 LYS A O 1
ATOM 806 N N . SER A 1 109 ? -18.281 -0.411 39.039 1.00 62.72 109 SER A N 1
ATOM 807 C CA . SER A 1 109 ? -18.449 0.843 39.774 1.00 62.72 109 SER A CA 1
ATOM 808 C C . SER A 1 109 ? -17.769 0.754 41.147 1.00 62.72 109 SER A C 1
ATOM 810 O O . SER A 1 109 ? -18.250 0.033 42.020 1.00 62.72 109 SER A O 1
ATOM 812 N N . TYR A 1 110 ? -16.688 1.506 41.363 1.00 56.16 110 TYR A N 1
ATOM 813 C CA . TYR A 1 110 ? -16.189 1.825 42.703 1.00 56.16 110 TYR A CA 1
ATOM 814 C C . TYR A 1 110 ? -16.680 3.223 43.077 1.00 56.16 110 TYR A C 1
ATOM 816 O O . TYR A 1 110 ? -16.248 4.222 42.508 1.00 56.16 110 TYR A O 1
ATOM 824 N N . SER A 1 111 ? -17.616 3.304 44.022 1.00 47.69 111 SER A N 1
ATOM 825 C CA . SER A 1 111 ? -17.954 4.571 44.664 1.00 47.69 111 SER A CA 1
ATOM 826 C C . SER A 1 111 ? -16.951 4.831 45.785 1.00 47.69 111 SER A C 1
ATOM 828 O O . SER A 1 111 ? -17.116 4.308 46.887 1.00 47.69 111 SER A O 1
ATOM 830 N N . GLU A 1 112 ? -15.926 5.645 45.542 1.00 44.22 112 GLU A N 1
ATOM 831 C CA . GLU A 1 112 ? -15.249 6.306 46.656 1.00 44.22 112 GLU A CA 1
ATOM 832 C C . GLU A 1 112 ? -16.163 7.421 47.172 1.00 44.22 112 GLU A C 1
ATOM 834 O O . GLU A 1 112 ? -16.404 8.441 46.524 1.00 44.22 112 GLU A O 1
ATOM 839 N N . HIS A 1 113 ? -16.736 7.186 48.352 1.00 43.22 113 HIS A N 1
ATOM 840 C CA . HIS A 1 113 ? -17.370 8.216 49.157 1.00 43.22 113 HIS A CA 1
ATOM 841 C C . HIS A 1 113 ? -16.321 9.284 49.503 1.00 43.22 113 HIS A C 1
ATOM 843 O O . HIS A 1 113 ? -15.543 9.116 50.439 1.00 43.22 113 HIS A O 1
ATOM 849 N N . ALA A 1 114 ? -16.322 10.410 48.788 1.00 39.94 114 ALA A N 1
ATOM 850 C CA . ALA A 1 114 ? -15.619 11.605 49.236 1.00 39.94 114 ALA A CA 1
ATOM 851 C C . ALA A 1 114 ? -16.361 12.188 50.451 1.00 39.94 114 ALA A C 1
ATOM 853 O O . ALA A 1 114 ? -17.363 12.900 50.338 1.00 39.94 114 ALA A O 1
ATOM 854 N N . ALA A 1 115 ? -15.880 11.823 51.636 1.00 42.41 115 ALA A N 1
ATOM 855 C CA . ALA A 1 115 ? -16.242 12.418 52.905 1.00 42.41 115 ALA A CA 1
ATOM 856 C C . ALA A 1 115 ? -15.835 13.900 52.926 1.00 42.41 115 ALA A C 1
ATOM 858 O O . ALA A 1 115 ? -14.695 14.231 53.228 1.00 42.41 115 ALA A O 1
ATOM 859 N N . VAL A 1 116 ? -16.774 14.805 52.645 1.00 45.03 116 VAL A N 1
ATOM 860 C CA . VAL A 1 116 ? -16.652 16.217 53.036 1.00 45.03 116 VAL A CA 1
A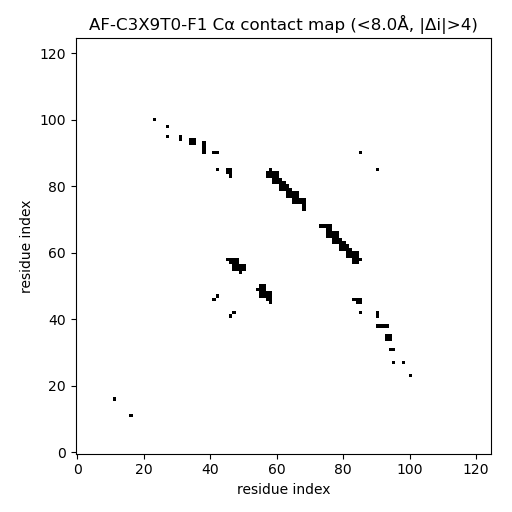TOM 861 C C . VAL A 1 116 ? -17.995 16.692 53.581 1.00 45.03 116 VAL A C 1
ATOM 863 O O . VAL A 1 116 ? -18.802 17.307 52.889 1.00 45.03 116 VAL A O 1
ATOM 866 N N . ARG A 1 117 ? -18.263 16.389 54.854 1.00 44.16 117 ARG A N 1
ATOM 867 C CA . ARG A 1 117 ? -19.222 17.143 55.669 1.00 44.16 117 ARG A CA 1
ATOM 868 C C . ARG A 1 117 ? -18.744 17.197 57.121 1.00 44.16 117 ARG A C 1
ATOM 870 O O . ARG A 1 117 ? -18.598 16.157 57.750 1.00 44.16 117 ARG A O 1
ATOM 877 N N . LYS A 1 118 ? -18.676 18.439 57.621 1.00 45.81 118 LYS A N 1
ATOM 878 C CA . LYS A 1 118 ? -18.631 18.901 59.025 1.00 45.81 118 LYS A CA 1
ATOM 879 C C . LYS A 1 118 ? -17.249 19.117 59.656 1.00 45.81 118 LYS A C 1
ATOM 881 O O . LYS A 1 118 ? -16.816 18.333 60.486 1.00 45.81 118 LYS A O 1
ATOM 886 N N . GLN A 1 119 ? -16.649 20.268 59.357 1.00 45.88 119 GLN A N 1
ATOM 887 C CA . GLN A 1 119 ? -15.821 21.037 60.296 1.00 45.88 119 GLN A CA 1
ATOM 888 C C . GLN A 1 119 ? -15.711 22.472 59.756 1.00 45.88 119 GLN A C 1
ATOM 890 O O . GLN A 1 119 ? -14.752 22.774 59.072 1.00 45.88 119 GLN A O 1
ATOM 895 N N . ASP A 1 120 ? -16.746 23.306 59.938 1.00 43.34 120 ASP A N 1
ATOM 896 C CA . ASP A 1 120 ? -16.609 24.787 59.899 1.00 43.34 120 ASP A CA 1
ATOM 897 C C . ASP A 1 120 ? -17.902 25.553 60.270 1.00 43.34 120 ASP A C 1
ATOM 899 O O . ASP A 1 120 ? -18.155 26.665 59.811 1.00 43.34 120 ASP A O 1
ATOM 903 N N . SER A 1 121 ? -18.757 24.991 61.135 1.00 46.47 121 SER A N 1
ATOM 904 C CA . SER A 1 121 ? -19.924 25.719 61.669 1.00 46.47 121 SER A CA 1
ATOM 905 C C . SER A 1 121 ? -20.048 25.669 63.193 1.00 46.47 121 SER A C 1
ATOM 907 O O . SER A 1 121 ? -21.142 25.841 63.716 1.00 46.47 121 SER A O 1
ATOM 909 N N . GLU A 1 122 ? -18.941 25.461 63.910 1.00 47.28 122 GLU A N 1
ATOM 910 C CA . GLU A 1 122 ? -18.872 25.582 65.377 1.00 47.28 122 GLU A CA 1
ATOM 911 C C . GLU A 1 122 ? -17.739 26.539 65.784 1.00 47.28 122 GLU A C 1
ATOM 913 O O . GLU A 1 122 ? -16.807 26.213 66.510 1.00 47.28 122 GLU A O 1
ATOM 918 N N . ARG A 1 123 ? -17.821 27.775 65.288 1.00 47.12 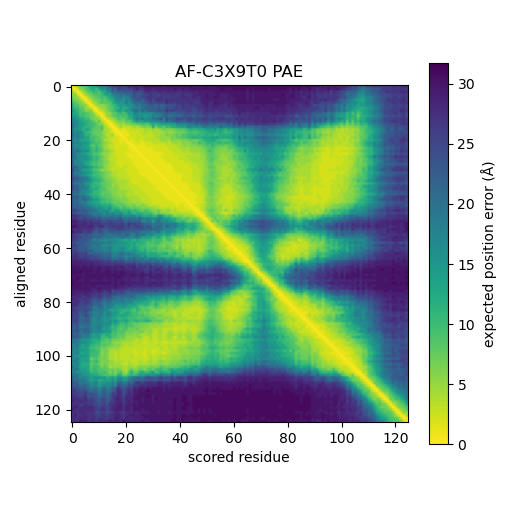123 ARG A N 1
ATOM 919 C CA . ARG A 1 123 ? -17.352 28.955 66.022 1.00 47.12 123 ARG A CA 1
ATOM 920 C C . ARG A 1 123 ? -18.369 30.066 65.830 1.00 47.12 123 ARG A C 1
ATOM 922 O O . ARG A 1 123 ? -18.200 30.892 64.937 1.00 47.12 123 ARG A O 1
ATOM 929 N N . LYS A 1 124 ? -19.414 30.083 66.657 1.00 42.62 124 LYS A N 1
ATOM 930 C CA . LYS A 1 124 ? -20.046 31.319 67.140 1.00 42.62 124 LYS A CA 1
ATOM 931 C C . LYS A 1 124 ? -21.110 31.012 68.199 1.00 42.62 124 LYS A C 1
ATOM 933 O O . LYS A 1 124 ? -22.118 30.398 67.873 1.00 42.62 124 LYS A O 1
ATOM 938 N N . TYR A 1 125 ? -20.842 31.584 69.376 1.00 38.06 125 TYR A N 1
ATOM 939 C CA . TYR A 1 125 ? -21.640 31.700 70.602 1.00 38.06 125 TYR A CA 1
ATOM 940 C C . TYR A 1 125 ? -21.768 30.454 71.474 1.00 38.06 125 TYR A C 1
ATOM 942 O O . TYR A 1 125 ? -22.388 29.465 71.041 1.00 38.06 125 TYR A O 1
#

Organism: NCBI:txid556269

Foldseek 3Di:
DPPVVVVVVVVCVPPPVCCVVVVLVVVQVVVQVVLVVVLVVCCCVQFWDQDPVRDTDGDKDKDWDFDDDPDPDPPGDIDIDIGGRPVVDDRDDDGDDDDDDDDDDDDDDDDDPPDDDDDDDPPDD

pLDDT: mean 73.85, std 16.87, range [38.06, 95.12]

Sequence (125 aa):
MTDEKNKTGLQFDGLPMQSLIGSPLKAASDAQAKLAETTAEFIRTVGLESSCSGKIKTATVTFRKKGADESDDPAEKEVSLQVPLLAIVPIPSPAIEDIDVNFDMDVKSYSEHAAVRKQDSERKY

InterPro domains:
  IPR024510 Protein of unknown function DUF2589 [PF11655] (16-119)

Mean predicted aligned error: 15.7 Å

Solvent-accessible surface area (backbone atoms only — not comparable to full-atom values): 8422 Å² total; per-residue (Å²): 138,68,67,68,68,55,58,57,59,61,66,48,75,81,50,67,57,69,55,69,61,45,48,60,58,48,51,51,54,52,50,44,53,49,40,51,49,53,41,52,48,49,48,49,67,62,27,40,39,86,41,98,83,79,48,81,37,74,28,63,47,76,48,74,44,76,45,83,67,99,52,103,59,96,68,70,47,74,47,75,47,79,43,55,39,62,81,76,49,88,78,76,83,70,73,82,86,80,85,87,85,88,86,86,84,87,87,79,89,78,83,79,79,80,86,83,84,90,90,87,86,87,85,80,134